Protein AF-A0A5B0NYP5-F1 (afdb_monomer)

Secondary structure (DSSP, 8-state):
--SHHHHHHHHHHHHHHHHHHHHHHHHHHHHHT-TT-----------------TT---SS----SSGGGGSS-PPEEE-HHHHHHHSS--EEE-GGGSTTSSTHHHHHHHHH-

Organism: NCBI:txid56615

Mean predicted aligned error: 16.3 Å

Solvent-accessible surface area (backbone atoms only — not comparable to full-atom values): 7244 Å² total; per-residue (Å²): 144,72,70,67,66,59,51,55,55,51,52,52,54,53,52,54,51,52,52,52,52,57,51,52,49,53,52,50,51,54,56,70,70,48,74,76,81,66,78,76,65,68,72,72,68,72,77,75,65,86,64,65,72,85,72,79,74,55,107,51,85,85,82,66,94,48,78,72,72,53,55,60,95,54,56,78,44,76,42,61,72,63,17,69,73,69,76,45,93,43,73,43,75,44,39,54,71,20,84,82,49,33,67,61,49,64,56,51,52,70,74,75,108

Foldseek 3Di:
DPPPVVVVVVVVVVVVVVCCCVVVVVVVVCVVVPDDPPPPPVPPPPPPPVPPPPDPVDPDPPDDPDLLVQQDPFDKDWDVVVCSVVVHTDIDGLNCSRPVRHPCSVVVSVVPD

InterPro domains:
  IPR001926 Tryptophan synthase beta chain-like, PALP domain [PF00291] (67-110)
  IPR036052 Tryptophan synthase beta chain-like, PALP domain superfamily [G3DSA:3.40.50.1100] (67-97)
  IPR036052 Tryptophan synthase beta chain-like, PALP domain superfamily [G3DSA:3.40.50.1100] (98-111)
  IPR036052 Tryptophan synthase beta chain-like, PALP domain superfamily [SSF53686] (56-110)
  IPR050214 Cysteine synthase/Cystathionine beta-synthase [PTHR10314] (64-111)

Nearest PDB structures (foldseek):
  4ofx-assembly1_A-2  TM=9.488E-01  e=3.882E-03  Coxiella burnetii RSA 493
  5jis-assembly2_B  TM=9.291E-01  e=4.714E-03  Brucella abortus S19
  5jjc-assembly2_D  TM=9.321E-01  e=6.953E-03  Brucella abortus S19
  4l27-assembly2_C  TM=6.145E-01  e=2.312E-03  Homo sapiens
  4l0d-assembly1_A  TM=6.087E-01  e=2.808E-03  Homo sapiens

Sequence (113 aa):
MNSITRSSTAYSKVFLGVILATGVGTIVIQWIYRPFKSTKRKPDHPRGTSTRPAGHSSDYPHVAHKVTDFIGNTPLLRINCLSDSTGVEIWAKCEFLNPGGSIKDRIALQSVC

Structure (mmCIF, N/CA/C/O backbone):
data_AF-A0A5B0NYP5-F1
#
_entry.id   AF-A0A5B0NYP5-F1
#
loop_
_atom_site.group_PDB
_atom_site.id
_atom_site.type_symbol
_atom_site.label_atom_id
_atom_site.label_alt_id
_atom_site.label_comp_id
_atom_site.label_asym_id
_atom_site.label_entity_id
_atom_site.label_seq_id
_atom_site.pdbx_PDB_ins_code
_atom_site.Cartn_x
_atom_site.Cartn_y
_atom_site.Cartn_z
_atom_site.occupancy
_atom_site.B_iso_or_equiv
_atom_site.auth_seq_id
_atom_site.auth_comp_id
_atom_site.auth_asym_id
_atom_site.auth_atom_id
_atom_site.pdbx_PDB_model_num
ATOM 1 N N . MET A 1 1 ? -49.499 -4.917 69.925 1.00 51.59 1 MET A N 1
ATOM 2 C CA . MET A 1 1 ? -49.236 -4.178 68.666 1.00 51.59 1 MET A CA 1
ATOM 3 C C . MET A 1 1 ? -47.775 -4.327 68.188 1.00 51.59 1 MET A C 1
ATOM 5 O O . MET A 1 1 ? -47.197 -3.354 67.734 1.00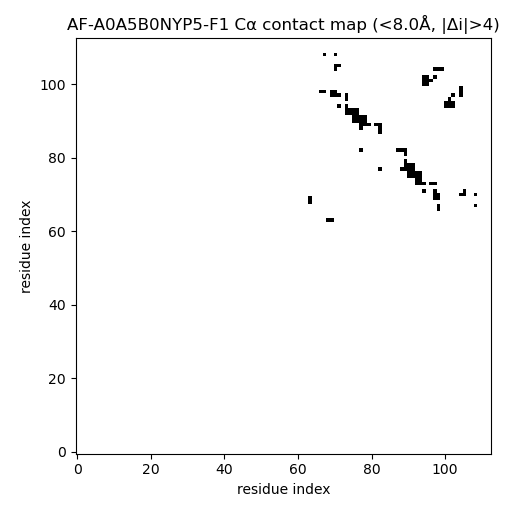 51.59 1 MET A O 1
ATOM 9 N N . ASN A 1 2 ? -47.172 -5.534 68.221 1.00 53.16 2 ASN A N 1
ATOM 10 C CA . ASN A 1 2 ? -45.717 -5.713 67.979 1.00 53.16 2 ASN A CA 1
ATOM 11 C C . ASN A 1 2 ? -45.350 -6.708 66.849 1.00 53.16 2 ASN A C 1
ATOM 13 O O . ASN A 1 2 ? -44.170 -6.965 66.629 1.00 53.16 2 ASN A O 1
ATOM 17 N N . SER A 1 3 ? -46.317 -7.291 66.127 1.00 55.22 3 SER A N 1
ATOM 18 C CA . SER A 1 3 ? -46.038 -8.283 65.067 1.00 55.22 3 SER A CA 1
ATOM 19 C C . SER A 1 3 ? -45.859 -7.671 63.669 1.00 55.22 3 SER A C 1
ATOM 21 O O . SER A 1 3 ? -45.114 -8.211 62.854 1.00 55.22 3 SER A O 1
ATOM 23 N N . ILE A 1 4 ? -46.480 -6.518 63.394 1.00 58.69 4 ILE A N 1
ATOM 24 C CA . ILE A 1 4 ? -46.487 -5.889 62.060 1.00 58.69 4 ILE A CA 1
ATOM 25 C C . ILE A 1 4 ? -45.139 -5.203 61.751 1.00 58.69 4 ILE A C 1
ATOM 27 O O . ILE A 1 4 ? -44.629 -5.308 60.634 1.00 58.69 4 ILE A O 1
ATOM 31 N N . THR A 1 5 ? -44.491 -4.597 62.754 1.00 58.88 5 THR A N 1
ATOM 32 C CA . THR A 1 5 ? -43.199 -3.891 62.613 1.00 58.88 5 THR A CA 1
ATOM 33 C C . THR A 1 5 ? -42.013 -4.826 62.350 1.00 58.88 5 THR A C 1
ATOM 35 O O . THR A 1 5 ? -41.059 -4.433 61.674 1.00 58.88 5 THR A O 1
ATOM 38 N N . ARG A 1 6 ? -42.086 -6.083 62.816 1.00 57.38 6 ARG A N 1
ATOM 39 C CA . ARG A 1 6 ? -41.046 -7.106 62.605 1.00 57.38 6 ARG A CA 1
ATOM 40 C C . ARG A 1 6 ? -41.029 -7.636 61.166 1.00 57.38 6 ARG A C 1
ATOM 42 O O . ARG A 1 6 ? -39.965 -7.974 60.660 1.00 57.38 6 ARG A O 1
ATOM 49 N N . SER A 1 7 ? -42.188 -7.668 60.498 1.00 59.44 7 SER A N 1
ATOM 50 C CA . SER A 1 7 ? -42.278 -8.075 59.088 1.00 59.44 7 SER A CA 1
ATOM 51 C C . SER A 1 7 ? -41.771 -6.977 58.142 1.00 59.44 7 SER A C 1
ATOM 53 O O . SER A 1 7 ? -40.963 -7.255 57.263 1.00 59.44 7 SER A O 1
ATOM 55 N N . SER A 1 8 ? -42.137 -5.711 58.379 1.00 60.12 8 SER A N 1
ATOM 56 C CA . SER A 1 8 ? -41.751 -4.569 57.533 1.00 60.12 8 SER A CA 1
ATOM 57 C C . SER A 1 8 ? -40.231 -4.331 57.488 1.00 60.12 8 SER A C 1
ATOM 59 O O . SER A 1 8 ? -39.660 -4.096 56.423 1.00 60.12 8 SER A O 1
ATOM 61 N N . THR A 1 9 ? -39.531 -4.502 58.616 1.00 65.12 9 THR A N 1
ATOM 62 C CA . THR A 1 9 ? -38.057 -4.429 58.658 1.00 65.12 9 THR A CA 1
ATOM 63 C C . THR A 1 9 ? -37.376 -5.613 57.971 1.00 65.12 9 THR A C 1
ATOM 65 O O . THR A 1 9 ? -36.283 -5.448 57.431 1.00 65.12 9 THR A O 1
ATOM 68 N N . ALA A 1 10 ? -37.999 -6.794 57.957 1.00 65.81 10 ALA A N 1
ATOM 69 C CA . ALA A 1 10 ? -37.489 -7.946 57.218 1.00 65.81 10 ALA A CA 1
ATOM 70 C C . ALA A 1 10 ? -37.638 -7.740 55.702 1.00 65.81 10 ALA A C 1
ATOM 72 O O . ALA A 1 10 ? -36.663 -7.895 54.970 1.00 65.81 10 ALA A O 1
ATOM 73 N N . TYR A 1 11 ? -38.812 -7.288 55.246 1.00 71.50 11 TYR A N 1
ATOM 74 C CA . TYR A 1 11 ? -39.043 -6.960 53.836 1.00 71.50 11 TYR A CA 1
ATOM 75 C C . TYR A 1 11 ? -38.132 -5.830 53.354 1.00 71.50 11 TYR A C 1
ATOM 77 O O . TYR A 1 11 ? -37.531 -5.958 52.293 1.00 71.50 11 TYR A O 1
ATOM 85 N N . SER A 1 12 ? -37.939 -4.775 54.154 1.00 68.19 12 SER A N 1
ATOM 86 C CA . SER A 1 12 ? -37.028 -3.671 53.822 1.00 68.19 12 SER A CA 1
ATOM 87 C C . SER A 1 12 ? -35.574 -4.131 53.641 1.00 68.19 12 SER A C 1
ATOM 89 O O . SER A 1 12 ? -34.913 -3.692 52.701 1.00 68.19 12 SER A O 1
A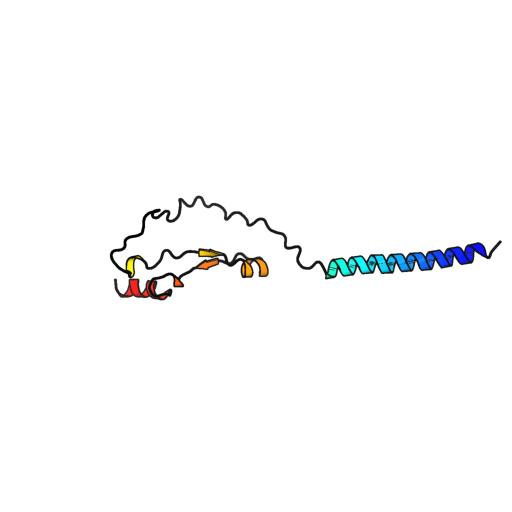TOM 91 N N . LYS A 1 13 ? -35.085 -5.058 54.476 1.00 71.19 13 LYS A N 1
ATOM 92 C CA . LYS A 1 13 ? -33.721 -5.606 54.357 1.00 71.19 13 LYS A CA 1
ATOM 93 C C . LYS A 1 13 ? -33.546 -6.486 53.116 1.00 71.19 13 LYS A C 1
ATOM 95 O O . LYS A 1 13 ? -32.504 -6.415 52.471 1.00 71.19 13 LYS A O 1
ATOM 100 N N . VAL A 1 14 ? -34.562 -7.273 52.755 1.00 76.06 14 VAL A N 1
ATOM 101 C CA . VAL A 1 14 ? -34.541 -8.111 51.542 1.00 76.06 14 VAL A CA 1
ATOM 102 C C . VAL A 1 14 ? -34.614 -7.247 50.281 1.00 76.06 14 VAL A C 1
ATOM 104 O O . VAL A 1 14 ? -33.835 -7.450 49.353 1.00 76.06 14 VAL A O 1
ATOM 107 N N . PHE A 1 15 ? -35.481 -6.232 50.266 1.00 76.81 15 PHE A N 1
ATOM 108 C CA . PHE A 1 15 ? -35.633 -5.324 49.126 1.00 76.81 15 PHE A CA 1
ATOM 109 C C . PHE A 1 15 ? -34.352 -4.522 48.849 1.00 76.81 15 PHE A C 1
ATOM 111 O O . PHE A 1 15 ? -33.938 -4.393 47.698 1.00 76.81 15 PHE A O 1
ATOM 118 N N . LEU A 1 16 ? -33.681 -4.044 49.906 1.00 74.56 16 LEU A N 1
ATOM 119 C CA . LEU A 1 16 ? -32.413 -3.319 49.789 1.00 74.56 16 LEU A CA 1
ATOM 120 C C . LEU A 1 16 ? -31.291 -4.209 49.220 1.00 74.56 16 LEU A C 1
ATOM 122 O O . LEU A 1 16 ? -30.498 -3.752 48.398 1.00 74.56 16 LEU A O 1
ATOM 126 N N . GLY A 1 17 ? -31.255 -5.489 49.607 1.00 73.19 17 GLY A N 1
ATOM 127 C CA . GLY A 1 17 ? -30.294 -6.462 49.082 1.00 73.19 17 GLY A CA 1
ATOM 128 C C . GLY A 1 17 ? -30.496 -6.778 47.597 1.00 73.19 17 GLY A C 1
ATOM 129 O O . GLY A 1 17 ? -29.523 -6.846 46.848 1.00 73.19 17 GLY A O 1
ATOM 130 N N . VAL A 1 18 ? -31.750 -6.906 47.147 1.00 77.88 18 VAL A N 1
ATOM 131 C CA . VAL A 1 18 ? -32.073 -7.178 45.734 1.00 77.88 18 VAL A CA 1
ATOM 132 C C . VAL A 1 18 ? -31.693 -5.995 44.841 1.00 77.88 18 VAL A C 1
ATOM 134 O O . VAL A 1 18 ? -31.056 -6.203 43.812 1.00 77.88 18 VAL A O 1
ATOM 137 N N . ILE A 1 19 ? -31.996 -4.759 45.260 1.00 75.25 19 ILE A N 1
ATOM 138 C CA . ILE A 1 19 ? -31.653 -3.543 44.501 1.00 75.25 19 ILE A CA 1
ATOM 139 C C . ILE A 1 19 ? -30.134 -3.377 44.371 1.00 75.25 19 ILE A C 1
ATOM 141 O O . ILE A 1 19 ? -29.645 -3.037 43.292 1.00 75.25 19 ILE A O 1
ATOM 145 N N . LEU A 1 20 ? -29.375 -3.652 45.437 1.00 75.50 20 LEU A N 1
ATOM 146 C CA . LEU A 1 20 ? -27.911 -3.623 45.390 1.00 75.50 20 LEU A CA 1
ATOM 147 C C . LEU A 1 20 ? -27.349 -4.705 44.456 1.00 75.50 20 LEU A C 1
ATOM 149 O O . LEU A 1 20 ? -26.448 -4.418 43.670 1.00 75.50 20 LEU A O 1
ATOM 153 N N . ALA A 1 21 ? -27.908 -5.917 44.473 1.00 72.06 21 ALA A N 1
ATOM 154 C CA . ALA A 1 21 ? -27.454 -7.008 43.613 1.00 72.06 21 ALA A CA 1
ATOM 155 C C . ALA A 1 21 ? -27.736 -6.744 42.121 1.00 72.06 21 ALA A C 1
ATOM 157 O O . ALA A 1 21 ? -26.848 -6.913 41.283 1.00 72.06 21 ALA A O 1
ATOM 158 N N . THR A 1 22 ? -28.939 -6.276 41.773 1.00 73.94 22 THR A N 1
ATOM 159 C CA . THR A 1 22 ? -29.298 -5.979 40.376 1.00 73.94 22 THR A CA 1
ATOM 160 C C . THR A 1 22 ? -28.671 -4.679 39.875 1.00 73.94 22 THR A C 1
ATOM 162 O O . THR A 1 22 ? -28.289 -4.589 38.707 1.00 73.94 22 THR A O 1
ATOM 165 N N . GLY A 1 23 ? -28.523 -3.676 40.744 1.00 73.19 23 GLY A N 1
ATOM 166 C CA . GLY A 1 23 ? -27.910 -2.392 40.405 1.00 73.19 23 GLY A CA 1
ATOM 167 C C . GLY A 1 23 ? -26.412 -2.522 40.144 1.00 73.19 23 GLY A C 1
ATOM 168 O O . GLY A 1 23 ? -25.925 -2.087 39.105 1.00 73.19 23 GLY A O 1
ATOM 169 N N . VAL A 1 24 ? -25.677 -3.189 41.038 1.00 74.81 24 VAL A N 1
ATOM 170 C CA . VAL A 1 24 ? -24.227 -3.369 40.868 1.00 74.81 24 VAL A CA 1
ATOM 171 C C . VAL A 1 24 ? -23.933 -4.355 39.737 1.00 74.81 24 VAL A C 1
ATOM 173 O O . VAL A 1 24 ? -23.045 -4.100 38.925 1.00 74.81 24 VAL A O 1
ATOM 176 N N . GLY A 1 25 ? -24.716 -5.433 39.617 1.00 70.94 25 GLY A N 1
ATOM 177 C CA . GLY A 1 25 ? -24.547 -6.426 38.555 1.00 70.94 25 GLY A CA 1
ATOM 178 C C . GLY A 1 25 ? -24.682 -5.823 37.157 1.00 70.94 25 GLY A C 1
ATOM 179 O O . GLY A 1 25 ? -23.806 -6.018 36.319 1.00 70.94 25 GLY A O 1
ATOM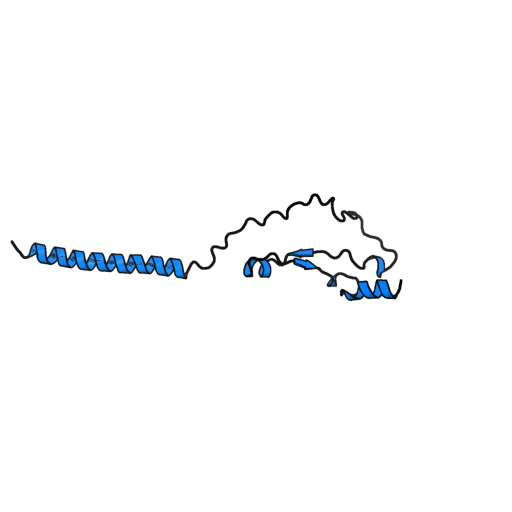 180 N N . THR A 1 26 ? -25.724 -5.025 36.912 1.00 74.75 26 THR A N 1
ATOM 181 C CA . THR A 1 26 ? -25.941 -4.389 35.600 1.00 74.75 26 THR A CA 1
ATOM 182 C C . THR A 1 26 ? -24.881 -3.337 35.271 1.00 74.75 26 THR A C 1
ATOM 184 O O . THR A 1 26 ? -24.443 -3.261 34.124 1.00 74.75 26 THR A O 1
ATOM 187 N N . ILE A 1 27 ? -24.399 -2.579 36.261 1.00 73.62 27 ILE A N 1
ATOM 188 C CA . ILE A 1 27 ? -23.332 -1.582 36.073 1.00 73.62 27 ILE A CA 1
ATOM 189 C C . ILE A 1 27 ? -21.994 -2.252 35.743 1.00 73.62 27 ILE A C 1
ATOM 191 O O . ILE A 1 27 ? -21.309 -1.821 34.817 1.00 73.62 27 ILE A O 1
ATOM 195 N N . VAL A 1 28 ? -21.629 -3.318 36.460 1.00 75.94 28 VAL A N 1
ATOM 196 C CA . VAL A 1 28 ? -20.370 -4.047 36.240 1.00 75.94 28 VAL A CA 1
ATOM 197 C C . VAL A 1 28 ? -20.388 -4.773 34.897 1.00 75.94 28 VAL A C 1
ATOM 199 O O . VAL A 1 28 ? -19.418 -4.687 34.148 1.00 75.94 28 VAL A O 1
ATOM 202 N N . ILE A 1 29 ? -21.512 -5.405 34.549 1.00 70.75 29 ILE A N 1
ATOM 203 C CA . ILE A 1 29 ? -21.741 -6.003 33.228 1.00 70.75 29 ILE A CA 1
ATOM 204 C C . ILE A 1 29 ? -21.582 -4.925 32.149 1.00 70.75 29 ILE A C 1
ATOM 206 O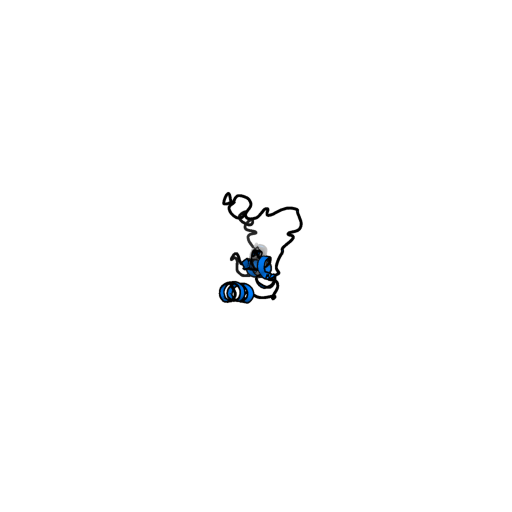 O . ILE A 1 29 ? -20.774 -5.082 31.238 1.00 70.75 29 ILE A O 1
ATOM 210 N N . GLN A 1 30 ? -22.247 -3.776 32.285 1.00 72.06 30 GLN A N 1
ATOM 211 C CA . GLN A 1 30 ? -22.136 -2.691 31.310 1.00 72.06 30 GLN A CA 1
ATOM 212 C C . GLN A 1 30 ? -20.712 -2.117 31.205 1.00 72.06 30 GLN A C 1
ATOM 214 O O . GLN A 1 30 ? -20.338 -1.660 30.128 1.00 72.06 30 GLN A O 1
ATOM 219 N N . TRP A 1 31 ? -19.920 -2.116 32.282 1.00 73.19 31 TRP A N 1
ATOM 220 C CA . TRP A 1 31 ? -18.538 -1.617 32.289 1.00 73.19 31 TRP A CA 1
ATOM 221 C C . TRP A 1 31 ? -17.555 -2.621 31.668 1.00 73.19 31 TRP A C 1
ATOM 223 O O . TRP A 1 31 ? -16.708 -2.229 30.868 1.00 73.19 31 TRP A O 1
ATOM 233 N N . ILE A 1 32 ? -17.733 -3.919 31.941 1.00 74.38 32 ILE A N 1
ATOM 234 C CA . ILE A 1 32 ? -16.954 -5.018 31.347 1.00 74.38 32 ILE A CA 1
ATOM 235 C C . ILE A 1 32 ? -17.250 -5.178 29.851 1.00 74.38 32 ILE A C 1
ATOM 237 O O . ILE A 1 32 ? -16.332 -5.449 29.083 1.00 74.38 32 ILE A O 1
ATOM 241 N N . TYR A 1 33 ? -18.495 -4.953 29.416 1.00 75.69 33 TYR A N 1
ATOM 242 C CA . TYR A 1 33 ? -18.888 -4.962 27.997 1.00 75.69 33 TYR A CA 1
ATOM 243 C C . TYR A 1 33 ? -18.702 -3.610 27.292 1.00 75.69 33 TYR A C 1
ATOM 245 O O . TYR A 1 33 ? -19.072 -3.464 26.127 1.00 75.69 33 TYR A O 1
ATOM 253 N N . ARG A 1 34 ? -18.101 -2.615 27.956 1.00 69.56 34 ARG A N 1
ATOM 254 C CA . ARG A 1 34 ? -17.766 -1.313 27.365 1.00 69.56 34 ARG A CA 1
ATOM 255 C C . ARG A 1 34 ? -16.320 -1.156 26.886 1.00 69.56 34 ARG A C 1
ATOM 257 O O . ARG A 1 34 ? -15.896 0.004 26.781 1.00 69.56 34 ARG A O 1
ATOM 264 N N . PRO A 1 35 ? -15.535 -2.200 26.534 1.00 60.12 35 PRO A N 1
ATOM 265 C CA . PRO A 1 35 ? -14.324 -1.877 25.824 1.00 60.12 35 PRO A CA 1
ATOM 266 C C . PRO A 1 35 ? -14.794 -1.256 24.507 1.00 60.12 35 PRO A C 1
ATOM 268 O O . PRO A 1 35 ? -15.750 -1.713 23.881 1.00 60.12 35 PRO A O 1
ATOM 271 N N . PHE A 1 36 ? -14.126 -0.192 24.082 1.00 59.34 36 PHE A N 1
ATOM 272 C CA . PHE A 1 36 ? -14.193 0.202 22.684 1.00 59.34 36 PHE A CA 1
ATOM 273 C C . PHE A 1 36 ? -15.432 0.989 22.234 1.00 59.34 36 PHE A C 1
ATOM 275 O O . PHE A 1 36 ? -15.845 0.884 21.079 1.00 59.34 36 PHE A O 1
ATOM 282 N N . LYS A 1 37 ? -15.947 1.935 23.034 1.00 58.19 37 LYS A N 1
ATOM 283 C CA . LYS A 1 37 ? -16.465 3.146 22.368 1.00 58.19 37 LYS A CA 1
ATOM 284 C C . LYS A 1 37 ? -15.259 3.963 21.918 1.00 58.19 37 LYS A C 1
ATOM 286 O O . LYS A 1 37 ? -14.875 4.930 22.565 1.00 58.19 37 LYS A O 1
ATOM 291 N N . SER A 1 38 ? -14.636 3.476 20.838 1.00 57.78 38 SER A N 1
ATOM 292 C CA . SER A 1 38 ? -13.641 4.183 20.047 1.00 57.78 38 SER A CA 1
ATOM 293 C C . SER A 1 38 ? -14.177 5.588 19.866 1.00 57.78 38 SER A C 1
ATOM 295 O O . SER A 1 38 ? -15.235 5.798 19.259 1.00 57.78 38 SER A O 1
ATOM 297 N N . THR A 1 39 ? -13.507 6.551 20.490 1.00 55.75 39 THR A N 1
ATOM 298 C CA . THR A 1 39 ? -13.662 7.940 20.117 1.00 55.75 39 THR A CA 1
ATOM 299 C C . THR A 1 39 ? -13.329 7.925 18.638 1.00 55.75 39 THR A C 1
ATOM 301 O O . THR A 1 39 ? -12.159 7.815 18.275 1.00 55.75 39 THR A O 1
ATOM 304 N N . LYS A 1 40 ? -14.360 7.955 17.784 1.00 54.19 40 LYS A N 1
ATOM 305 C CA . LYS A 1 40 ? -14.254 8.377 16.393 1.00 54.19 40 LYS A CA 1
ATOM 306 C C . LYS A 1 40 ? -13.701 9.791 16.497 1.00 54.19 40 LYS A C 1
ATOM 308 O O . LYS A 1 40 ? -14.456 10.760 16.470 1.00 54.19 40 LYS A O 1
ATOM 313 N N . ARG A 1 41 ? -12.393 9.918 16.740 1.00 56.31 41 ARG A N 1
ATOM 314 C CA . ARG A 1 41 ? -11.671 11.142 16.481 1.00 56.31 41 ARG A CA 1
ATOM 315 C C . ARG A 1 41 ? -11.958 11.321 15.013 1.00 56.31 41 ARG A C 1
ATOM 317 O O . ARG A 1 41 ? -11.566 10.484 14.198 1.00 56.31 41 ARG A O 1
ATOM 324 N N . LYS A 1 42 ? -12.831 12.290 14.729 1.00 51.28 42 LYS A N 1
ATOM 325 C CA . LYS A 1 42 ? -13.070 12.786 13.383 1.00 51.28 42 LYS A CA 1
ATOM 326 C C . LYS A 1 42 ? -11.667 12.840 12.790 1.00 51.28 42 LYS A C 1
ATOM 328 O O . LYS A 1 42 ? -10.840 13.471 13.448 1.00 51.28 42 LYS A O 1
ATOM 333 N N . PRO A 1 43 ? -11.351 12.054 11.742 1.00 54.16 43 PRO A N 1
ATOM 334 C CA . PRO A 1 43 ? -9.999 12.036 11.217 1.00 54.16 43 PRO A CA 1
ATOM 335 C C . PRO A 1 43 ? -9.654 13.499 11.041 1.00 54.16 43 PRO A C 1
ATOM 337 O O . PRO A 1 43 ? -10.428 14.207 10.385 1.00 54.16 43 PRO A O 1
ATOM 340 N N . ASP A 1 44 ? -8.633 13.965 11.768 1.00 57.25 44 ASP A N 1
ATOM 341 C CA . ASP A 1 44 ? -8.146 15.317 11.587 1.00 57.25 44 ASP A CA 1
ATOM 342 C C . ASP A 1 44 ? -7.925 15.381 10.093 1.00 57.25 44 ASP A C 1
ATOM 344 O O . ASP A 1 44 ? -7.159 14.588 9.542 1.00 57.25 44 ASP A O 1
ATOM 348 N N . HIS A 1 45 ? -8.759 16.181 9.427 1.00 59.19 45 HIS A N 1
ATOM 349 C CA . HIS A 1 45 ? -8.654 16.368 7.998 1.00 59.19 45 HIS A CA 1
ATOM 350 C C . HIS A 1 45 ? -7.188 16.727 7.827 1.00 59.19 45 HIS A C 1
ATOM 352 O O . HIS A 1 45 ? -6.784 17.689 8.499 1.00 59.19 45 HIS A O 1
ATOM 358 N N . PRO A 1 46 ? -6.383 15.889 7.133 1.00 54.50 46 PRO A N 1
ATOM 359 C CA . PRO A 1 46 ? -4.938 16.025 7.145 1.00 54.50 46 PRO A CA 1
ATOM 360 C C . PRO A 1 46 ? -4.715 17.484 6.887 1.00 54.50 46 PRO A C 1
ATOM 362 O O . PRO A 1 46 ? -5.299 17.996 5.927 1.00 54.50 46 PRO A O 1
ATOM 365 N N . ARG A 1 47 ? -4.068 18.155 7.856 1.00 49.12 47 ARG A N 1
ATOM 366 C CA . ARG A 1 47 ? -3.896 19.601 7.831 1.00 49.12 47 ARG A CA 1
ATOM 367 C C . ARG A 1 47 ? -3.509 19.861 6.399 1.00 49.12 47 ARG A C 1
ATOM 369 O O . ARG A 1 47 ? -2.481 19.338 5.965 1.00 49.12 47 ARG A O 1
ATOM 376 N N . GLY A 1 48 ? -4.400 20.527 5.669 1.00 43.81 48 GLY A N 1
ATOM 377 C CA . GLY A 1 48 ? -4.091 21.015 4.355 1.00 43.81 48 GLY A CA 1
ATOM 378 C C . GLY A 1 48 ? -2.989 22.008 4.632 1.00 43.81 48 GLY A C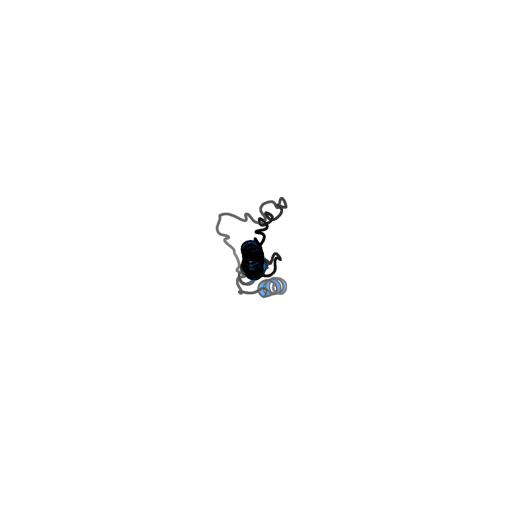 1
ATOM 379 O O . GLY A 1 48 ? -3.234 23.201 4.771 1.00 43.81 48 GLY A O 1
ATOM 380 N N . THR A 1 49 ? -1.751 21.519 4.761 1.00 48.03 49 THR A N 1
ATOM 381 C CA . THR A 1 49 ? -0.654 22.219 4.158 1.00 48.03 49 THR A CA 1
ATOM 382 C C . THR A 1 49 ? -1.224 22.531 2.794 1.00 48.03 49 THR A C 1
ATOM 384 O O . THR A 1 49 ? -1.781 21.673 2.109 1.00 48.03 49 THR A O 1
ATOM 387 N N . SER A 1 50 ? -1.284 23.817 2.504 1.00 52.47 50 SER A N 1
ATOM 388 C CA . SER A 1 50 ? -1.530 24.317 1.173 1.00 52.47 50 SER A CA 1
ATOM 389 C C . SER A 1 50 ? -0.401 23.782 0.281 1.00 52.47 50 SER A C 1
ATOM 391 O O . SER A 1 50 ? 0.461 24.519 -0.189 1.00 52.47 50 SER A O 1
ATOM 393 N N . THR A 1 51 ? -0.337 22.470 0.091 1.00 46.03 51 THR A N 1
ATOM 394 C CA . THR A 1 51 ? 0.367 21.816 -0.973 1.00 46.03 51 THR A CA 1
ATOM 395 C C . THR A 1 51 ? -0.542 22.055 -2.152 1.00 46.03 51 THR A C 1
ATOM 397 O O . THR A 1 51 ? -1.540 21.377 -2.384 1.00 46.03 51 THR A O 1
ATOM 400 N N . ARG A 1 52 ? -0.171 23.096 -2.901 1.00 45.44 52 ARG A N 1
ATOM 401 C CA . ARG A 1 52 ? -0.228 23.092 -4.366 1.00 45.44 52 ARG A CA 1
ATOM 402 C C . ARG A 1 52 ? -0.313 21.630 -4.826 1.00 45.44 52 ARG A C 1
ATOM 404 O O . ARG A 1 52 ? 0.533 20.868 -4.351 1.00 45.44 52 ARG A O 1
ATOM 411 N N . PRO A 1 53 ? -1.289 21.237 -5.661 1.00 44.28 53 PRO A N 1
ATOM 412 C CA . PRO A 1 53 ? -1.535 19.836 -5.995 1.00 44.28 53 PRO A CA 1
ATOM 413 C C . PRO A 1 53 ? -0.201 19.166 -6.319 1.00 44.28 53 PRO A C 1
ATOM 415 O O . PRO A 1 53 ? 0.432 19.484 -7.327 1.00 44.28 53 PRO A O 1
ATOM 418 N N . ALA A 1 54 ? 0.290 18.345 -5.388 1.00 51.25 54 ALA A N 1
ATOM 419 C CA . ALA A 1 54 ? 1.589 17.710 -5.500 1.00 51.25 54 ALA A CA 1
ATOM 420 C C . ALA A 1 54 ? 1.419 16.612 -6.545 1.00 51.25 54 ALA A C 1
ATOM 422 O O . ALA A 1 54 ? 1.006 15.504 -6.226 1.00 51.25 54 ALA A O 1
ATOM 423 N N . GLY A 1 55 ? 1.618 16.982 -7.809 1.00 46.31 55 GLY A N 1
ATOM 424 C CA . GLY A 1 55 ? 1.379 16.105 -8.943 1.00 46.31 55 GLY A CA 1
ATOM 425 C C . GLY A 1 55 ? -0.097 15.972 -9.310 1.00 46.31 55 GLY A C 1
ATOM 426 O O . GLY A 1 55 ? -0.610 14.865 -9.388 1.00 46.31 55 GLY A O 1
ATOM 427 N N . HIS A 1 56 ? -0.758 17.075 -9.677 1.00 46.06 56 HIS A N 1
ATOM 428 C CA . HIS A 1 56 ? -1.658 16.985 -10.835 1.00 46.06 56 HIS A CA 1
ATOM 429 C C . HIS A 1 56 ? -0.773 16.943 -12.090 1.00 46.06 56 HIS A C 1
ATOM 431 O O . HIS A 1 56 ? -0.708 17.886 -12.875 1.00 46.06 56 HIS A O 1
ATOM 437 N N . SER A 1 57 ? 0.022 15.880 -12.219 1.00 55.91 57 SER A N 1
ATOM 438 C CA . SER A 1 57 ? 0.662 15.554 -13.478 1.00 55.91 57 SER A CA 1
ATOM 439 C C . SER A 1 57 ? -0.418 14.847 -14.287 1.00 55.91 57 SER A C 1
ATOM 441 O O . SER A 1 57 ? -0.590 13.644 -14.190 1.00 55.91 57 SER A O 1
ATOM 443 N N . SER A 1 58 ? -1.201 15.667 -14.987 1.00 53.72 58 SER A N 1
ATOM 444 C CA . SER A 1 58 ? -2.066 15.318 -16.111 1.00 53.72 58 SER A CA 1
ATOM 445 C C . SER A 1 58 ? -3.144 14.244 -15.903 1.00 53.72 58 SER A C 1
ATOM 447 O O . SER A 1 58 ? -2.856 13.054 -15.869 1.00 53.72 58 SER A O 1
ATOM 449 N N . ASP A 1 59 ? -4.405 14.654 -16.056 1.00 59.31 59 ASP A N 1
ATOM 450 C CA . ASP A 1 59 ? -5.512 13.819 -16.572 1.00 59.31 59 ASP A CA 1
ATOM 451 C C . ASP A 1 59 ? -5.264 13.307 -18.022 1.00 59.31 59 ASP A C 1
ATOM 453 O O . ASP A 1 59 ? -6.188 13.017 -18.780 1.00 59.31 59 ASP A O 1
ATOM 457 N N . TYR A 1 60 ? -3.998 13.182 -18.427 1.00 56.25 60 TYR A N 1
ATOM 458 C CA . TYR A 1 60 ? -3.544 12.641 -19.700 1.00 56.25 60 TYR A CA 1
ATOM 459 C C . TYR A 1 60 ? -2.627 11.448 -19.421 1.00 56.25 60 TYR A C 1
ATOM 461 O O . TYR A 1 60 ? -1.846 11.494 -18.466 1.00 56.25 60 TYR A O 1
ATOM 469 N N . PRO A 1 61 ? -2.689 10.379 -20.235 1.00 62.81 61 PRO A N 1
ATOM 470 C CA . PRO A 1 61 ? -1.799 9.241 -20.074 1.00 62.81 61 PRO A CA 1
ATOM 471 C C . PRO A 1 61 ? -0.345 9.714 -20.127 1.00 62.81 61 PRO A C 1
ATOM 473 O O . PRO A 1 61 ? 0.075 10.367 -21.084 1.00 62.81 61 PRO A O 1
ATOM 476 N N . HIS A 1 62 ? 0.426 9.379 -19.094 1.00 70.00 62 HIS A N 1
ATOM 477 C CA . HIS A 1 62 ? 1.866 9.593 -19.083 1.00 70.00 62 HIS A CA 1
ATOM 478 C C . HIS A 1 62 ? 2.516 8.686 -20.127 1.00 70.00 62 HIS A C 1
ATOM 480 O O . HIS A 1 62 ? 2.807 7.518 -19.869 1.00 70.00 62 HIS A O 1
ATOM 486 N N . VAL A 1 63 ? 2.713 9.222 -21.331 1.00 82.25 63 VAL A N 1
ATOM 487 C CA . VAL A 1 63 ? 3.496 8.566 -22.376 1.00 82.25 63 VAL A CA 1
ATOM 488 C C . VAL A 1 63 ? 4.970 8.787 -22.052 1.00 82.25 63 VAL A C 1
ATOM 490 O O . VAL A 1 63 ? 5.498 9.881 -22.229 1.00 82.25 63 VAL A O 1
ATOM 493 N N . ALA A 1 64 ? 5.615 7.749 -21.532 1.00 84.06 64 ALA A N 1
ATOM 494 C CA . ALA A 1 64 ? 7.050 7.728 -21.286 1.00 84.06 64 ALA A CA 1
ATOM 495 C C . ALA A 1 64 ? 7.819 7.231 -22.513 1.00 84.06 64 ALA A C 1
ATOM 497 O O . ALA A 1 64 ? 7.305 6.440 -23.309 1.00 84.06 64 ALA A O 1
ATOM 498 N N . HIS A 1 65 ? 9.083 7.637 -22.626 1.00 90.19 65 HIS A N 1
ATOM 499 C CA . HIS A 1 65 ? 9.983 7.148 -23.672 1.00 90.19 65 HIS A CA 1
ATOM 500 C C . HIS A 1 65 ? 10.811 5.948 -23.204 1.00 90.19 65 HIS A C 1
ATOM 502 O O . HIS A 1 65 ? 11.259 5.150 -24.028 1.00 90.19 65 HIS A O 1
ATOM 508 N N . LYS A 1 66 ? 11.023 5.813 -21.889 1.00 90.62 66 LYS A N 1
ATOM 509 C CA . LYS A 1 66 ? 11.773 4.715 -21.275 1.00 90.62 66 LYS A CA 1
ATOM 510 C C . LYS A 1 66 ? 11.031 4.167 -20.062 1.00 90.62 66 LYS A C 1
ATOM 512 O O . LYS A 1 66 ? 10.347 4.890 -19.348 1.00 90.62 66 LYS A O 1
ATOM 517 N N . VAL A 1 67 ? 11.253 2.886 -19.768 1.00 89.19 67 VAL A N 1
ATOM 518 C CA . VAL A 1 67 ? 10.714 2.240 -18.556 1.00 89.19 67 VAL A CA 1
ATOM 519 C C . VAL A 1 67 ? 11.207 2.934 -17.279 1.00 89.19 67 VAL A C 1
ATOM 521 O O . VAL A 1 67 ? 10.483 2.998 -16.291 1.00 89.19 67 VAL A O 1
ATOM 524 N N . THR A 1 68 ? 12.411 3.510 -17.311 1.00 90.62 68 THR A N 1
ATOM 525 C CA . THR A 1 68 ? 12.995 4.263 -16.194 1.00 90.62 68 THR A CA 1
ATOM 526 C C . THR A 1 68 ? 12.198 5.505 -15.809 1.00 90.62 68 THR A C 1
ATOM 528 O O . THR A 1 68 ? 12.253 5.910 -14.652 1.00 90.62 68 THR A O 1
ATOM 531 N N . ASP A 1 69 ? 11.430 6.083 -16.736 1.00 89.88 69 ASP A N 1
ATOM 532 C CA . ASP A 1 69 ? 10.640 7.296 -16.485 1.00 89.88 69 ASP A CA 1
ATOM 533 C C . ASP A 1 69 ? 9.443 7.010 -15.556 1.00 89.88 69 ASP A C 1
ATOM 535 O O . ASP A 1 69 ? 8.901 7.922 -14.937 1.00 89.88 69 ASP A O 1
ATOM 539 N N . PHE A 1 70 ? 9.053 5.735 -15.419 1.00 88.94 70 PHE A N 1
ATOM 540 C CA . PHE A 1 70 ? 8.023 5.281 -14.480 1.00 88.94 70 PHE A CA 1
ATOM 541 C C . PHE A 1 70 ? 8.567 4.950 -13.080 1.00 88.94 70 PHE A C 1
ATOM 543 O O . PHE A 1 70 ? 7.791 4.589 -12.196 1.00 88.94 70 PHE A O 1
ATOM 550 N N . ILE A 1 71 ? 9.882 5.040 -12.843 1.00 91.44 71 ILE A N 1
ATOM 551 C CA . ILE A 1 71 ? 10.467 4.767 -11.523 1.00 91.44 71 ILE A CA 1
ATOM 552 C C . ILE A 1 71 ? 10.199 5.960 -10.595 1.00 91.44 71 ILE A C 1
ATOM 554 O O . ILE A 1 71 ? 10.716 7.058 -10.794 1.00 91.44 71 ILE A O 1
ATOM 558 N N . GLY A 1 72 ? 9.445 5.734 -9.516 1.00 88.62 72 GLY A N 1
ATOM 559 C CA . GLY A 1 72 ? 9.135 6.742 -8.507 1.00 88.62 72 GLY A CA 1
ATOM 560 C C . GLY A 1 72 ? 7.682 7.221 -8.527 1.00 88.62 72 GLY A C 1
ATOM 561 O O . GLY A 1 72 ? 6.784 6.498 -8.929 1.00 88.62 72 GLY A O 1
ATOM 562 N N . ASN A 1 73 ? 7.440 8.415 -7.968 1.00 89.00 73 ASN A N 1
ATOM 563 C CA . ASN A 1 73 ? 6.098 8.994 -7.757 1.00 89.00 73 ASN A CA 1
ATOM 564 C C . ASN A 1 73 ? 5.039 8.011 -7.200 1.00 89.00 73 ASN A C 1
ATOM 566 O O . ASN A 1 73 ? 3.859 8.058 -7.534 1.00 89.00 73 ASN A O 1
ATOM 570 N N . THR A 1 74 ? 5.467 7.095 -6.336 1.00 91.56 74 THR A N 1
ATOM 571 C CA . THR A 1 74 ? 4.607 6.049 -5.783 1.00 91.56 74 THR A CA 1
ATOM 572 C C . THR A 1 74 ? 3.642 6.639 -4.748 1.00 91.56 74 THR A C 1
ATOM 574 O O . THR A 1 74 ? 4.029 7.515 -3.960 1.00 91.56 74 THR A O 1
ATOM 577 N N . PRO A 1 75 ? 2.382 6.187 -4.700 1.00 90.62 75 PRO A N 1
ATOM 578 C CA . PRO A 1 75 ? 1.391 6.732 -3.783 1.00 90.62 75 PRO A CA 1
ATOM 579 C C . PRO A 1 75 ? 1.706 6.396 -2.318 1.00 90.62 75 PRO A C 1
ATOM 581 O O . PRO A 1 75 ? 2.396 5.422 -1.998 1.00 90.62 75 PRO A O 1
ATOM 584 N N . LEU A 1 76 ? 1.178 7.232 -1.422 1.00 91.94 76 LEU A N 1
ATOM 585 C CA . LEU A 1 76 ? 1.086 6.960 0.011 1.00 91.94 76 LEU A CA 1
ATOM 586 C C . LEU A 1 76 ? -0.337 6.492 0.329 1.00 91.94 76 LEU A C 1
ATOM 588 O O . LEU A 1 76 ? -1.299 7.203 0.048 1.00 91.94 76 LEU A O 1
ATOM 592 N N . LEU A 1 77 ? -0.465 5.308 0.922 1.00 91.62 77 LEU A N 1
ATOM 593 C CA . LEU A 1 77 ? -1.739 4.691 1.276 1.00 91.62 77 LEU A CA 1
ATOM 594 C C . LEU A 1 77 ? -1.882 4.604 2.796 1.00 91.62 77 LE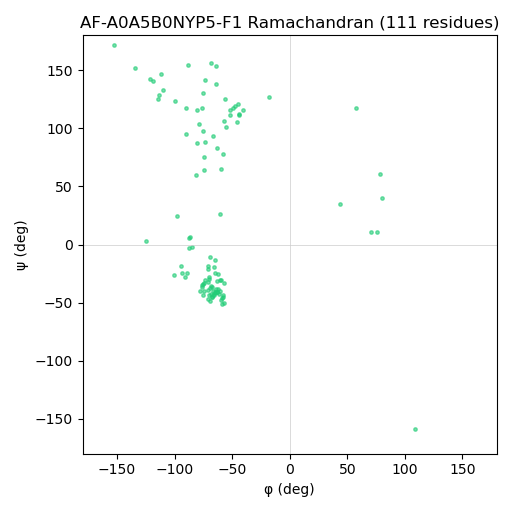U A C 1
ATOM 596 O O . LEU A 1 77 ? -1.008 4.071 3.476 1.00 91.62 77 LEU A O 1
ATOM 600 N N . ARG A 1 78 ? -3.001 5.079 3.346 1.00 89.75 78 ARG A N 1
ATOM 601 C CA . ARG A 1 78 ? -3.298 4.923 4.776 1.00 89.75 78 ARG A CA 1
ATOM 602 C C . ARG A 1 78 ? -3.737 3.489 5.086 1.00 89.75 78 ARG A C 1
ATOM 604 O O . ARG A 1 78 ? -4.660 2.971 4.458 1.00 89.75 78 ARG A O 1
ATOM 611 N N . ILE A 1 79 ? -3.135 2.868 6.102 1.00 93.12 79 ILE A N 1
ATOM 612 C CA . ILE A 1 79 ? -3.535 1.534 6.574 1.00 93.12 79 ILE A CA 1
ATOM 613 C C . ILE A 1 79 ? -4.608 1.686 7.654 1.00 93.12 79 ILE A C 1
ATOM 615 O O . ILE A 1 79 ? -4.291 1.850 8.833 1.00 93.12 79 ILE A O 1
ATOM 619 N N . ASN A 1 80 ? -5.882 1.606 7.264 1.00 90.50 80 ASN A N 1
ATOM 620 C CA . ASN A 1 80 ? -7.010 1.818 8.183 1.00 90.50 80 ASN A CA 1
ATOM 621 C C . ASN A 1 80 ? -7.001 0.844 9.370 1.00 90.50 80 ASN A C 1
ATOM 623 O O . ASN A 1 80 ? -7.011 1.286 10.510 1.00 90.50 80 ASN A O 1
ATOM 627 N N . CYS A 1 81 ? -6.890 -0.464 9.115 1.00 89.56 81 CYS A N 1
ATOM 628 C CA . CYS A 1 81 ? -6.994 -1.484 10.167 1.00 89.56 81 CYS A CA 1
ATOM 629 C C . CYS A 1 81 ? -5.941 -1.306 11.272 1.00 89.56 81 CYS A C 1
ATOM 631 O O . CYS A 1 81 ? -6.269 -1.344 12.454 1.00 89.56 81 CYS A O 1
ATOM 633 N N . LEU A 1 82 ? -4.684 -1.081 10.879 1.00 88.19 82 LEU A N 1
ATOM 634 C CA . LEU A 1 82 ? -3.575 -0.924 11.817 1.00 88.19 82 LEU A CA 1
ATOM 635 C C . LEU A 1 82 ? -3.607 0.445 12.509 1.00 88.19 82 LEU A C 1
ATOM 637 O O . LEU A 1 82 ? -3.244 0.555 13.681 1.00 88.19 82 LEU A O 1
ATOM 641 N N . SER A 1 83 ? -4.079 1.479 11.803 1.00 90.19 83 SER A N 1
ATOM 642 C CA . SER A 1 83 ? -4.257 2.804 12.401 1.00 90.19 83 SER A CA 1
ATOM 643 C C . SER A 1 83 ? -5.345 2.787 13.475 1.00 90.19 83 SER A C 1
ATOM 645 O O . SER A 1 83 ? -5.167 3.322 14.567 1.00 90.19 83 SER A O 1
ATOM 647 N N . ASP A 1 84 ? -6.459 2.112 13.194 1.00 88.12 84 ASP A N 1
ATOM 648 C CA . ASP A 1 84 ? -7.601 2.026 14.101 1.00 88.12 84 ASP A CA 1
ATOM 649 C C . ASP A 1 84 ? -7.299 1.142 15.324 1.00 88.12 84 ASP A C 1
ATOM 651 O O . ASP A 1 84 ? -7.788 1.427 16.417 1.00 88.12 84 ASP A O 1
ATOM 655 N N . SER A 1 85 ? -6.465 0.101 15.176 1.00 89.69 85 SER A N 1
ATOM 656 C CA . SER A 1 85 ? -6.073 -0.777 16.288 1.00 89.69 85 SER A CA 1
ATOM 657 C C . SER A 1 85 ? -5.045 -0.151 17.230 1.00 89.69 85 SER A C 1
ATOM 659 O O . SER A 1 85 ? -5.059 -0.430 18.425 1.00 89.69 85 SER A O 1
ATOM 661 N N . THR A 1 86 ? -4.128 0.664 16.701 1.00 87.94 86 THR A N 1
ATOM 662 C CA . THR A 1 86 ? -3.039 1.279 17.485 1.00 87.94 86 THR A CA 1
ATOM 663 C C . THR A 1 86 ? -3.379 2.684 17.978 1.00 87.94 86 THR A C 1
ATOM 665 O O . THR A 1 86 ? -2.735 3.182 18.898 1.00 87.94 86 THR A O 1
ATOM 668 N N . GLY A 1 87 ? -4.383 3.335 17.382 1.00 86.25 87 GLY A N 1
ATOM 669 C CA . GLY A 1 87 ? -4.701 4.740 17.642 1.00 86.25 87 GLY A CA 1
ATOM 670 C C . GLY A 1 87 ? -3.665 5.719 17.075 1.00 86.25 87 GLY A C 1
ATOM 671 O O . GLY A 1 87 ? -3.717 6.905 17.401 1.00 86.25 87 GLY A O 1
ATOM 672 N N . VAL A 1 88 ? -2.734 5.235 16.245 1.00 87.94 88 VAL A N 1
ATOM 673 C CA . VAL A 1 88 ? -1.679 6.011 15.579 1.00 87.94 88 VAL A CA 1
ATOM 674 C C . VAL A 1 88 ? -1.959 6.047 14.080 1.00 87.94 88 VAL A C 1
ATOM 676 O O . VAL A 1 88 ? -2.494 5.096 13.522 1.00 87.94 88 VAL A O 1
ATOM 679 N N . GLU A 1 89 ? -1.607 7.134 13.399 1.00 88.81 89 GLU A N 1
ATOM 680 C CA . GLU A 1 89 ? -1.776 7.215 11.950 1.00 88.81 89 GLU A CA 1
ATOM 681 C C . GLU A 1 89 ? -0.638 6.487 11.224 1.00 88.81 89 GLU A C 1
ATOM 683 O O . GLU A 1 89 ? 0.526 6.878 11.317 1.00 88.81 89 GLU A O 1
ATOM 688 N N . ILE A 1 90 ? -0.973 5.415 10.502 1.00 91.25 90 ILE A N 1
ATOM 689 C CA . ILE A 1 90 ? 0.007 4.582 9.803 1.00 91.25 90 ILE A CA 1
ATOM 690 C C . ILE A 1 90 ? -0.204 4.687 8.293 1.00 91.25 90 ILE A C 1
ATOM 692 O O . ILE A 1 90 ? -1.284 4.405 7.765 1.00 91.25 90 ILE A O 1
ATOM 696 N N . TRP A 1 91 ? 0.876 5.042 7.600 1.00 93.56 91 TRP A N 1
ATOM 697 C CA . TRP A 1 91 ? 0.930 5.218 6.153 1.00 93.56 91 TRP A CA 1
ATOM 698 C C . TRP A 1 91 ? 1.933 4.248 5.525 1.00 93.56 91 TRP A C 1
ATOM 700 O O . TRP A 1 91 ? 3.017 4.026 6.061 1.00 93.56 91 TRP A O 1
ATOM 710 N N . ALA A 1 92 ? 1.588 3.702 4.363 1.00 93.94 92 ALA A N 1
ATOM 711 C CA . ALA A 1 92 ? 2.438 2.851 3.545 1.00 93.94 92 ALA A CA 1
ATOM 712 C C . ALA A 1 92 ? 2.852 3.581 2.267 1.00 93.94 92 ALA A C 1
ATOM 714 O O . ALA A 1 92 ? 2.011 4.137 1.564 1.00 93.94 92 ALA A O 1
ATOM 715 N N . LYS A 1 93 ? 4.142 3.537 1.929 1.00 94.62 93 LYS A N 1
ATOM 716 C CA . LYS A 1 93 ? 4.650 3.975 0.625 1.00 94.62 93 LYS A CA 1
ATOM 717 C C . LYS A 1 93 ? 4.642 2.786 -0.333 1.00 94.62 93 LYS A C 1
ATOM 719 O O . LYS A 1 93 ? 5.328 1.794 -0.091 1.00 94.62 93 LYS A O 1
ATOM 724 N N . CYS A 1 94 ? 3.869 2.869 -1.410 1.00 92.75 94 CYS A N 1
ATOM 725 C CA . CYS A 1 94 ? 3.650 1.754 -2.332 1.00 92.75 94 CYS A CA 1
ATOM 726 C C . CYS A 1 94 ? 4.791 1.598 -3.357 1.00 92.75 94 CYS A C 1
ATOM 728 O O . CYS A 1 94 ? 4.566 1.666 -4.559 1.00 92.75 94 CYS A O 1
ATOM 730 N N . GLU A 1 95 ? 6.026 1.377 -2.895 1.00 93.75 95 GLU A N 1
ATOM 731 C CA . GLU A 1 95 ? 7.213 1.199 -3.761 1.00 93.75 95 GLU A CA 1
ATOM 732 C C . GLU A 1 95 ? 7.162 -0.054 -4.650 1.00 93.75 95 GLU A C 1
ATOM 734 O O . GLU A 1 95 ? 7.922 -0.171 -5.605 1.00 93.75 95 GLU A O 1
ATOM 739 N N . PHE A 1 96 ? 6.242 -0.978 -4.380 1.00 93.00 96 PHE A N 1
ATOM 740 C CA . PHE A 1 96 ? 5.979 -2.125 -5.252 1.00 93.00 96 PHE A CA 1
ATOM 741 C C . PHE A 1 96 ? 5.317 -1.738 -6.586 1.00 93.00 96 PHE A C 1
ATOM 743 O O . PHE A 1 96 ? 5.208 -2.579 -7.469 1.00 93.00 96 PHE A O 1
ATOM 750 N N . LEU A 1 97 ? 4.855 -0.489 -6.730 1.00 93.19 97 LEU A N 1
ATOM 751 C CA . LEU A 1 97 ? 4.293 0.042 -7.976 1.00 93.19 97 LEU A CA 1
ATOM 752 C C . LEU A 1 97 ? 5.358 0.589 -8.938 1.00 93.19 97 LEU A C 1
ATOM 754 O O . LEU A 1 97 ? 5.014 1.013 -10.037 1.00 93.19 97 LEU A O 1
ATOM 758 N N . ASN A 1 98 ? 6.637 0.578 -8.549 1.00 93.44 98 ASN A N 1
ATOM 759 C CA . ASN A 1 98 ? 7.721 0.804 -9.503 1.00 93.44 98 ASN A CA 1
ATOM 760 C C . ASN A 1 98 ? 7.739 -0.334 -10.555 1.00 93.44 98 ASN A C 1
ATOM 762 O O . ASN A 1 98 ? 7.301 -1.446 -10.253 1.00 93.44 98 ASN A O 1
ATOM 766 N N . PRO A 1 99 ? 8.242 -0.103 -11.782 1.00 92.19 99 PRO A N 1
ATOM 767 C CA . PRO A 1 99 ? 8.161 -1.069 -12.887 1.00 92.19 99 PRO A CA 1
ATOM 768 C C . PRO A 1 99 ? 8.845 -2.425 -12.628 1.00 92.19 99 PRO A C 1
ATOM 770 O O . PRO A 1 99 ? 8.402 -3.446 -13.146 1.00 92.19 99 PRO A O 1
ATOM 773 N N . GLY A 1 100 ? 9.903 -2.461 -11.822 1.00 91.88 100 GLY A N 1
ATOM 774 C CA . GLY A 1 100 ? 10.579 -3.671 -11.344 1.00 91.88 100 GLY A CA 1
ATOM 775 C C . GLY A 1 100 ? 9.980 -4.246 -10.055 1.00 91.88 100 GLY A C 1
ATOM 776 O O . GLY A 1 100 ? 10.518 -5.198 -9.490 1.00 91.88 100 GLY A O 1
ATOM 777 N N . GLY A 1 101 ? 8.866 -3.688 -9.571 1.00 93.00 101 GLY A N 1
ATOM 778 C CA . GLY A 1 101 ? 8.072 -4.226 -8.466 1.00 93.00 101 GLY A CA 1
ATOM 779 C C . GLY A 1 101 ? 8.674 -4.006 -7.081 1.00 93.00 101 GLY A C 1
ATOM 780 O O . GLY A 1 101 ? 8.224 -4.609 -6.105 1.00 93.00 101 GLY A O 1
ATOM 781 N N . SER A 1 102 ? 9.716 -3.180 -6.960 1.00 93.62 102 SER A N 1
ATOM 782 C CA . SER A 1 102 ? 10.384 -2.970 -5.679 1.00 93.62 102 SER A CA 1
ATOM 783 C C . SER A 1 102 ? 11.052 -1.603 -5.560 1.00 93.62 102 SER A C 1
ATOM 785 O O . SER A 1 102 ? 11.211 -0.851 -6.517 1.00 93.62 102 SER A O 1
ATOM 787 N N . ILE A 1 103 ? 11.520 -1.299 -4.350 1.00 92.81 103 ILE A N 1
ATOM 788 C CA . ILE A 1 103 ? 12.302 -0.090 -4.074 1.00 92.81 103 ILE A CA 1
ATOM 789 C C . ILE A 1 103 ? 13.676 -0.080 -4.772 1.00 92.81 103 ILE A C 1
ATOM 791 O O . ILE A 1 103 ? 14.276 0.984 -4.933 1.00 92.81 103 ILE A O 1
ATOM 795 N N . LYS A 1 104 ? 14.187 -1.246 -5.197 1.00 94.56 104 LYS A N 1
ATOM 796 C CA . LYS A 1 104 ? 15.533 -1.378 -5.783 1.00 94.56 104 LYS A CA 1
ATOM 797 C C . LYS A 1 104 ? 15.676 -0.626 -7.102 1.00 94.56 104 LYS A C 1
ATOM 799 O O . LYS A 1 104 ? 16.779 -0.195 -7.425 1.00 94.56 104 LYS A O 1
ATOM 804 N N . ASP A 1 105 ? 14.570 -0.390 -7.798 1.00 92.75 105 ASP A N 1
ATOM 805 C CA . ASP A 1 105 ? 14.533 0.353 -9.056 1.00 92.75 105 ASP A CA 1
ATOM 806 C C . ASP A 1 105 ? 15.113 1.765 -8.912 1.00 92.75 105 ASP A C 1
ATOM 808 O O . ASP A 1 105 ? 15.777 2.262 -9.817 1.00 92.75 105 ASP A O 1
ATOM 812 N N . ARG A 1 106 ? 14.951 2.394 -7.740 1.00 92.38 106 ARG A N 1
ATOM 813 C CA . ARG A 1 106 ? 15.523 3.720 -7.461 1.00 92.38 106 ARG A CA 1
ATOM 814 C C . ARG A 1 106 ? 17.048 3.706 -7.449 1.00 92.38 106 ARG A C 1
ATOM 816 O O . ARG A 1 106 ? 17.674 4.623 -7.968 1.00 92.38 106 ARG A O 1
ATOM 823 N N . ILE A 1 107 ? 17.632 2.668 -6.854 1.00 93.88 107 ILE A N 1
ATOM 824 C CA . ILE A 1 107 ? 19.087 2.505 -6.770 1.00 93.88 107 ILE A CA 1
ATOM 825 C C . ILE A 1 107 ? 19.636 2.093 -8.137 1.00 93.88 107 ILE A C 1
ATOM 827 O O . ILE A 1 107 ? 20.670 2.601 -8.563 1.00 93.88 107 ILE A O 1
ATOM 831 N N . ALA A 1 108 ? 18.924 1.214 -8.848 1.00 91.69 108 ALA A N 1
ATOM 832 C CA . ALA A 1 108 ? 19.282 0.820 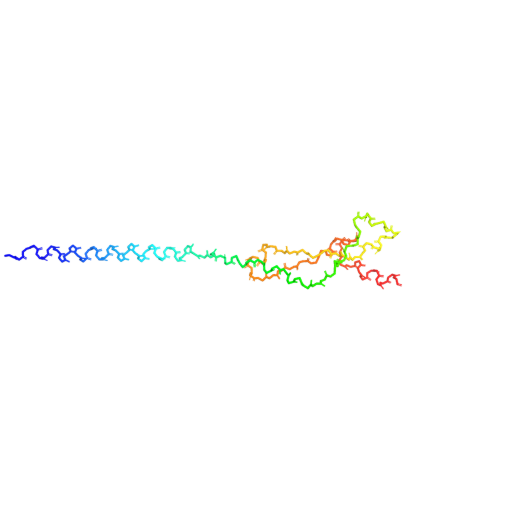-10.205 1.00 91.69 108 ALA A CA 1
ATOM 833 C C . ALA A 1 108 ? 19.339 2.032 -11.150 1.00 91.69 108 ALA A C 1
ATOM 835 O O . ALA A 1 108 ? 20.312 2.166 -11.887 1.00 91.69 108 ALA A O 1
ATOM 836 N N . LEU A 1 109 ? 18.369 2.954 -11.066 1.00 91.31 109 LEU A N 1
ATOM 837 C CA . LEU A 1 109 ? 18.381 4.203 -11.837 1.00 91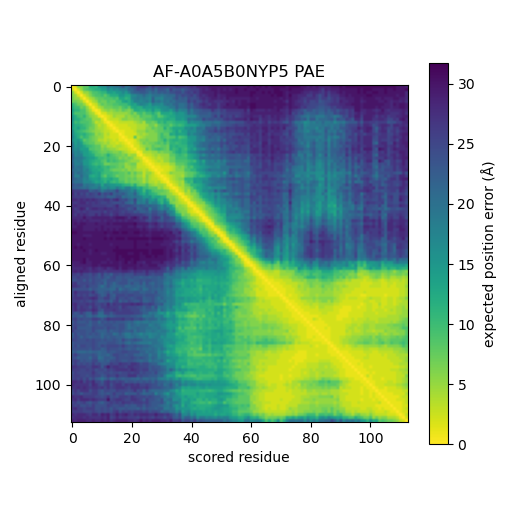.31 109 LEU A CA 1
ATOM 838 C C . LEU A 1 109 ? 19.645 5.028 -11.554 1.00 91.31 109 LEU A C 1
ATOM 840 O O . LEU A 1 109 ? 20.301 5.470 -12.487 1.00 91.31 109 LEU A O 1
ATOM 844 N N . GLN A 1 110 ? 20.033 5.174 -10.285 1.00 91.56 110 GLN A N 1
ATOM 845 C CA . GLN A 1 110 ? 21.240 5.917 -9.889 1.00 91.56 110 GLN A CA 1
ATOM 846 C C . GLN A 1 110 ? 22.557 5.222 -10.252 1.00 91.56 110 GLN A C 1
ATOM 848 O O . GLN A 1 110 ? 23.598 5.863 -10.262 1.00 91.56 110 GLN A O 1
ATOM 853 N N . SER A 1 111 ? 22.531 3.908 -10.475 1.00 86.62 111 SER A N 1
ATOM 854 C CA . SER A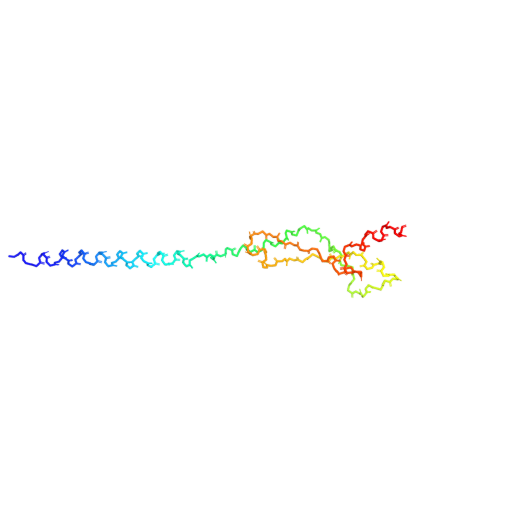 1 111 ? 23.738 3.133 -10.788 1.00 86.62 111 SER A CA 1
ATOM 855 C C . SER A 1 111 ? 24.020 3.075 -12.290 1.00 86.62 111 SER A C 1
ATOM 857 O O . SER A 1 111 ? 25.152 2.819 -12.689 1.00 86.62 111 SER A O 1
ATOM 859 N N . VAL A 1 112 ? 22.982 3.238 -13.116 1.00 80.00 112 VAL A N 1
ATOM 860 C CA . VAL A 1 112 ? 23.048 3.109 -14.581 1.00 80.00 112 VAL A CA 1
ATOM 861 C C . VAL A 1 112 ? 23.126 4.471 -15.283 1.00 80.00 112 VAL A C 1
ATOM 863 O O . VAL A 1 112 ? 23.638 4.538 -16.400 1.00 80.00 112 VAL A O 1
ATOM 866 N N . CYS A 1 113 ? 22.611 5.535 -14.662 1.00 57.03 113 CYS A N 1
ATOM 867 C CA . CYS A 1 113 ? 22.670 6.911 -15.164 1.00 57.03 113 CYS A CA 1
ATOM 868 C C . CYS A 1 113 ? 23.859 7.674 -14.577 1.00 57.03 113 CYS A C 1
ATOM 870 O O . CYS A 1 113 ? 24.468 8.446 -15.349 1.00 57.03 113 CYS A O 1
#

pLDDT: mean 74.73, std 16.15, range [43.81, 94.62]

Radius of gyration: 32.6 Å; Cα contacts (8 Å, |Δi|>4): 54; chains: 1; bounding box: 73×33×92 Å